Protein AF-A0A8A1LDM9-F1 (afdb_monomer)

Structure (mmCIF, N/CA/C/O backbone):
data_AF-A0A8A1LDM9-F1
#
_entry.id   AF-A0A8A1LDM9-F1
#
loop_
_atom_site.group_PDB
_atom_site.id
_atom_site.type_symbol
_atom_site.label_atom_id
_atom_site.label_alt_id
_atom_site.label_comp_id
_atom_site.label_asym_id
_atom_site.label_entity_id
_atom_site.label_seq_id
_atom_site.pdbx_PDB_ins_code
_atom_site.Cartn_x
_atom_site.Cartn_y
_atom_site.Cartn_z
_atom_site.occupancy
_atom_site.B_iso_or_equiv
_atom_site.auth_seq_id
_atom_site.auth_comp_id
_atom_site.auth_asym_id
_atom_site.auth_atom_id
_atom_site.pdbx_PDB_model_num
ATOM 1 N N . MET A 1 1 ? 40.360 -10.654 34.002 1.00 36.72 1 MET A N 1
ATOM 2 C CA . MET A 1 1 ? 39.278 -11.536 33.517 1.00 36.72 1 MET A CA 1
ATOM 3 C C . MET A 1 1 ? 38.223 -10.637 32.896 1.00 36.72 1 MET A C 1
ATOM 5 O O . MET A 1 1 ? 37.470 -10.015 33.628 1.00 36.72 1 MET A O 1
ATOM 9 N N . SER A 1 2 ? 38.264 -10.456 31.577 1.00 36.41 2 SER A N 1
ATOM 10 C CA . SER A 1 2 ? 37.347 -9.560 30.863 1.00 36.41 2 SER A CA 1
ATOM 11 C C . SER A 1 2 ? 36.190 -10.385 30.313 1.00 36.41 2 SER A C 1
ATOM 13 O O . SER A 1 2 ? 36.366 -11.147 29.365 1.00 36.41 2 SER A O 1
ATOM 15 N N . SER A 1 3 ? 35.024 -10.273 30.944 1.00 38.00 3 SER A N 1
ATOM 16 C CA . SER A 1 3 ? 33.798 -10.938 30.505 1.00 38.00 3 SER A CA 1
ATOM 17 C C . SER A 1 3 ? 33.264 -10.234 29.259 1.00 38.00 3 SER A C 1
ATOM 19 O O . SER A 1 3 ? 32.728 -9.133 29.346 1.00 38.00 3 SER A O 1
ATOM 21 N N . SER A 1 4 ? 33.434 -10.856 28.092 1.00 41.16 4 SER A N 1
ATOM 22 C CA . SER A 1 4 ? 32.762 -10.426 26.864 1.00 41.16 4 SER A CA 1
ATOM 23 C C . SER A 1 4 ? 31.320 -10.923 26.907 1.00 41.16 4 SER A C 1
ATOM 25 O O . SER A 1 4 ? 31.073 -12.126 26.842 1.00 41.16 4 SER A O 1
ATOM 27 N N . SER A 1 5 ? 30.367 -10.008 27.055 1.00 43.81 5 SER A N 1
ATOM 28 C CA . SER A 1 5 ? 28.946 -10.294 26.895 1.00 43.81 5 SER A CA 1
ATOM 29 C C . SER A 1 5 ? 28.653 -10.531 25.413 1.00 43.81 5 SER A C 1
ATOM 31 O O . SER A 1 5 ? 28.631 -9.608 24.602 1.00 43.81 5 SER A O 1
ATOM 33 N N . SER A 1 6 ? 28.440 -11.791 25.041 1.00 42.00 6 SER A N 1
ATOM 34 C CA . SER A 1 6 ? 27.909 -12.150 23.730 1.00 42.00 6 SER A CA 1
ATOM 35 C C . SER A 1 6 ? 26.447 -11.708 23.655 1.00 42.00 6 SER A C 1
ATOM 37 O O . SER A 1 6 ? 25.568 -12.357 24.225 1.00 42.00 6 SER A O 1
ATOM 39 N N . SER A 1 7 ? 26.169 -10.598 22.975 1.00 44.56 7 SER A N 1
ATOM 40 C CA . SER A 1 7 ? 24.809 -10.248 22.578 1.00 44.56 7 SER A CA 1
ATOM 41 C C . SER A 1 7 ? 24.374 -11.198 21.465 1.00 44.56 7 SER A C 1
ATOM 43 O O . SER A 1 7 ? 24.714 -11.034 20.296 1.00 44.56 7 SER A O 1
ATOM 45 N N . THR A 1 8 ? 23.639 -12.242 21.834 1.00 43.16 8 THR A N 1
ATOM 46 C CA . THR A 1 8 ? 22.968 -13.118 20.874 1.00 43.16 8 THR A CA 1
ATOM 47 C C . THR A 1 8 ? 22.019 -12.257 20.030 1.00 43.16 8 THR A C 1
ATOM 49 O O . THR A 1 8 ? 21.138 -11.610 20.607 1.00 43.16 8 THR A O 1
ATOM 52 N N . PRO A 1 9 ? 22.160 -12.201 18.691 1.00 45.91 9 PRO A N 1
ATOM 53 C CA . PRO A 1 9 ? 21.225 -11.467 17.852 1.00 45.91 9 PRO A CA 1
ATOM 54 C C . PRO A 1 9 ? 19.887 -12.205 17.893 1.00 45.91 9 PRO A C 1
ATOM 56 O O . PRO A 1 9 ? 19.680 -13.215 17.224 1.00 45.91 9 PRO A O 1
ATOM 59 N N . THR A 1 10 ? 18.985 -11.728 18.747 1.00 44.09 10 THR A N 1
ATOM 60 C CA . THR A 1 10 ? 17.617 -12.236 18.815 1.00 44.09 10 THR A CA 1
ATOM 61 C C . THR A 1 10 ? 16.921 -11.739 17.561 1.00 44.09 10 THR A C 1
ATOM 63 O O . THR A 1 10 ? 16.619 -10.553 17.443 1.00 44.09 10 THR A O 1
ATOM 66 N N . ASN A 1 11 ? 16.741 -12.628 16.585 1.00 52.44 11 ASN A N 1
ATOM 67 C CA . ASN A 1 11 ? 15.980 -12.314 15.385 1.00 52.44 11 ASN A CA 1
ATOM 68 C C . ASN A 1 11 ? 14.574 -11.881 15.844 1.00 52.44 11 ASN A C 1
ATOM 70 O O . ASN A 1 11 ? 13.926 -12.654 16.558 1.00 52.44 11 ASN A O 1
ATOM 74 N N . PRO A 1 12 ? 14.115 -10.654 15.537 1.00 58.09 12 PRO A N 1
ATOM 75 C CA . PRO A 1 12 ? 12.810 -10.204 15.990 1.00 58.09 12 PRO A CA 1
ATOM 76 C C . PRO A 1 12 ? 11.726 -11.140 15.437 1.00 58.09 12 PRO A C 1
ATOM 78 O O . PRO A 1 12 ? 11.870 -11.651 14.320 1.00 58.09 12 PRO A O 1
ATOM 81 N N . PRO A 1 13 ? 10.644 -11.388 16.196 1.00 64.88 13 PRO A N 1
ATOM 82 C CA . PRO A 1 13 ? 9.555 -12.233 15.731 1.00 64.88 13 PRO A CA 1
ATOM 83 C C . PRO A 1 13 ? 9.001 -11.700 14.407 1.00 64.88 13 PRO A C 1
ATOM 85 O O . PRO A 1 13 ? 8.914 -10.487 14.196 1.00 64.88 13 PRO A O 1
ATOM 88 N N . ALA A 1 14 ? 8.630 -12.618 13.511 1.00 75.25 14 ALA A N 1
ATOM 89 C CA . ALA A 1 14 ? 8.017 -12.266 12.238 1.00 75.25 14 ALA A CA 1
ATOM 90 C C . ALA A 1 14 ? 6.788 -11.374 12.477 1.00 75.25 14 ALA A C 1
ATOM 92 O O . ALA A 1 14 ? 5.954 -11.658 13.340 1.00 75.25 14 ALA A O 1
ATOM 93 N N . TYR A 1 15 ? 6.689 -10.274 11.731 1.00 86.31 15 TYR A N 1
ATOM 94 C CA . TYR A 1 15 ? 5.591 -9.327 11.880 1.00 86.31 15 TYR A CA 1
ATOM 95 C C . TYR A 1 15 ? 4.265 -9.978 11.471 1.00 86.31 15 TYR A C 1
ATOM 97 O O . TYR A 1 15 ? 4.093 -10.404 10.328 1.00 86.31 15 TYR A O 1
ATOM 105 N N . ALA A 1 16 ? 3.314 -10.028 12.403 1.00 89.56 16 ALA A N 1
ATOM 106 C CA . ALA A 1 16 ? 1.963 -10.493 12.133 1.00 89.56 16 ALA A CA 1
ATOM 107 C C . ALA A 1 16 ? 1.102 -9.333 11.613 1.00 89.56 16 ALA A C 1
ATOM 109 O O . ALA A 1 16 ? 0.878 -8.342 12.313 1.00 89.56 16 ALA A O 1
ATOM 110 N N . VAL A 1 17 ? 0.597 -9.465 10.386 1.00 91.06 17 VAL A N 1
ATOM 111 C CA . VAL A 1 17 ? -0.332 -8.489 9.803 1.00 91.06 17 VAL A CA 1
ATOM 112 C C . VAL A 1 17 ? -1.662 -8.537 10.566 1.00 91.06 17 VAL A C 1
ATOM 114 O O . VAL A 1 17 ? -2.214 -9.626 10.735 1.00 91.06 17 VAL A O 1
ATOM 117 N N . PRO A 1 18 ? -2.229 -7.392 10.995 1.00 92.44 18 PRO A N 1
ATOM 118 C CA . PRO A 1 18 ? -3.553 -7.370 11.607 1.00 92.44 18 PRO A CA 1
ATOM 119 C C . PRO A 1 18 ? -4.609 -7.997 10.688 1.00 92.44 18 PRO A C 1
ATOM 121 O O . PRO A 1 18 ? -4.695 -7.648 9.510 1.00 92.44 18 PRO A O 1
ATOM 124 N N . ALA A 1 19 ? -5.454 -8.881 11.226 1.00 93.25 19 ALA A N 1
ATOM 125 C CA . ALA A 1 19 ? -6.418 -9.650 10.430 1.00 93.25 19 ALA A CA 1
ATOM 126 C C . ALA A 1 19 ? -7.367 -8.768 9.596 1.00 93.25 19 ALA A C 1
ATOM 128 O O . ALA A 1 19 ? -7.689 -9.106 8.460 1.00 93.25 19 ALA A O 1
ATOM 129 N N . GLN A 1 20 ? -7.776 -7.612 10.131 1.00 93.19 20 GLN A N 1
ATOM 130 C CA . GLN A 1 20 ? -8.630 -6.656 9.415 1.00 93.19 20 GLN A CA 1
ATOM 131 C C . GLN A 1 20 ? -7.905 -6.016 8.223 1.00 93.19 20 GLN A C 1
ATOM 133 O O . GLN A 1 20 ? -8.478 -5.922 7.141 1.00 93.19 20 GLN A O 1
ATOM 138 N N . THR A 1 21 ? -6.633 -5.644 8.395 1.00 92.50 21 THR A N 1
ATOM 139 C CA . THR A 1 21 ? -5.778 -5.126 7.315 1.00 92.50 21 THR A CA 1
ATOM 140 C C . THR A 1 21 ? -5.590 -6.168 6.222 1.00 92.50 21 THR A C 1
ATOM 142 O O . THR A 1 21 ? -5.722 -5.853 5.041 1.00 92.50 21 THR A O 1
ATOM 145 N N . LEU A 1 22 ? -5.318 -7.417 6.612 1.00 93.81 22 LEU A N 1
ATOM 146 C CA . LEU A 1 22 ? -5.154 -8.511 5.663 1.00 93.81 22 LEU A CA 1
ATOM 147 C C . LEU A 1 22 ? -6.447 -8.748 4.874 1.00 93.81 22 LEU A C 1
ATOM 149 O O . LEU A 1 22 ? -6.418 -8.744 3.649 1.00 93.81 22 LEU A O 1
ATOM 153 N N . LYS A 1 23 ? -7.589 -8.863 5.562 1.00 95.38 23 LYS A N 1
ATOM 154 C CA . LYS A 1 23 ? -8.904 -9.042 4.932 1.00 95.38 23 LYS A CA 1
ATOM 155 C C . LYS A 1 23 ? -9.233 -7.911 3.953 1.00 95.38 23 LYS A C 1
ATOM 157 O O . LYS A 1 23 ? -9.759 -8.178 2.877 1.00 95.38 23 LYS A O 1
ATOM 162 N N . HIS A 1 24 ? -8.915 -6.666 4.310 1.00 94.44 24 HIS A N 1
ATOM 163 C CA . HIS A 1 24 ? -9.149 -5.508 3.452 1.00 94.44 24 HIS A CA 1
ATOM 164 C C . HIS A 1 24 ? -8.369 -5.618 2.135 1.00 94.44 24 HIS A C 1
ATOM 166 O O . HIS A 1 24 ? -8.980 -5.636 1.070 1.00 94.44 24 HIS A O 1
ATOM 172 N N . PHE A 1 25 ? -7.046 -5.796 2.193 1.00 94.81 25 PHE A N 1
ATOM 173 C CA . PHE A 1 25 ? -6.209 -5.920 0.991 1.00 94.81 25 PHE A CA 1
ATOM 174 C C . PHE A 1 25 ? -6.364 -7.264 0.256 1.00 94.81 25 PHE A C 1
ATOM 176 O O . PHE A 1 25 ? -5.906 -7.413 -0.868 1.00 94.81 25 PHE A O 1
ATOM 183 N N . GLN A 1 26 ? -7.010 -8.265 0.852 1.00 95.44 26 GLN A N 1
ATOM 184 C CA . GLN A 1 26 ? -7.393 -9.486 0.134 1.00 95.44 26 GLN A CA 1
ATOM 185 C C . GLN A 1 26 ? -8.678 -9.318 -0.679 1.00 95.44 26 GLN A C 1
ATOM 187 O O . GLN A 1 26 ? -8.867 -10.039 -1.657 1.00 95.44 26 GLN A O 1
ATOM 192 N N . SER A 1 27 ? -9.565 -8.402 -0.277 1.00 95.25 27 SER A N 1
ATOM 193 C CA . SER A 1 27 ? -10.858 -8.195 -0.941 1.00 95.25 27 SER A CA 1
ATOM 194 C C . SER A 1 27 ? -10.758 -7.519 -2.310 1.00 95.25 27 SER A C 1
ATOM 196 O O . SER A 1 27 ? -11.676 -7.651 -3.116 1.00 95.25 27 SER A O 1
ATOM 198 N N . ASP A 1 28 ? -9.647 -6.837 -2.588 1.00 92.56 28 ASP A N 1
ATOM 199 C CA . ASP A 1 28 ? -9.380 -6.201 -3.872 1.00 92.56 28 ASP A CA 1
ATOM 200 C C . ASP A 1 28 ? -8.379 -7.052 -4.689 1.00 92.56 28 ASP A C 1
ATOM 202 O O . ASP A 1 28 ? -7.277 -7.335 -4.209 1.00 92.56 28 ASP A O 1
ATOM 206 N N . PRO A 1 29 ? -8.721 -7.485 -5.920 1.00 92.31 29 PRO A N 1
ATOM 207 C CA . PRO A 1 29 ? -7.866 -8.379 -6.707 1.00 92.31 29 PRO A CA 1
ATOM 208 C C . PRO A 1 29 ? -6.471 -7.819 -7.007 1.00 92.31 29 PRO A C 1
ATOM 210 O O . PRO A 1 29 ? -5.504 -8.580 -7.086 1.00 92.31 29 PRO A O 1
ATOM 213 N N . TRP A 1 30 ? -6.351 -6.498 -7.171 1.00 90.94 30 TRP A N 1
ATOM 214 C CA . TRP A 1 30 ? -5.076 -5.856 -7.472 1.00 90.94 30 TRP A CA 1
ATOM 215 C C . TRP A 1 30 ? -4.141 -5.913 -6.261 1.00 90.94 30 TRP A C 1
ATOM 217 O O . TRP A 1 30 ? -3.015 -6.396 -6.380 1.00 90.94 30 TRP A O 1
ATOM 227 N N . THR A 1 31 ? -4.618 -5.523 -5.079 1.00 92.25 31 THR A N 1
ATOM 228 C CA . THR A 1 31 ? -3.835 -5.601 -3.836 1.00 92.25 31 THR A CA 1
ATOM 229 C C . THR A 1 31 ? -3.549 -7.041 -3.408 1.00 92.25 31 THR A C 1
ATOM 231 O O . THR A 1 31 ? -2.424 -7.351 -3.004 1.00 92.25 31 THR A O 1
ATOM 234 N N . SER A 1 32 ? -4.512 -7.946 -3.598 1.00 92.69 32 SER A N 1
ATOM 235 C CA . SER A 1 32 ? -4.374 -9.377 -3.309 1.00 92.69 32 SER A CA 1
ATOM 236 C C . SER A 1 32 ? -3.246 -10.032 -4.114 1.00 92.69 32 SER A C 1
ATOM 238 O O . SER A 1 32 ? -2.512 -10.879 -3.594 1.00 92.69 32 SER A O 1
ATOM 240 N N . SER A 1 33 ? -3.012 -9.572 -5.350 1.00 92.06 33 SER A N 1
ATOM 241 C CA . SER A 1 33 ? -1.905 -10.065 -6.177 1.00 92.06 33 SER A CA 1
ATOM 242 C C . SER A 1 33 ? -0.537 -9.882 -5.503 1.00 92.06 33 SER A C 1
ATOM 244 O O . SER A 1 33 ? 0.299 -10.784 -5.565 1.00 92.06 33 SER A O 1
ATOM 246 N N . PHE A 1 34 ? -0.323 -8.783 -4.769 1.00 91.25 34 PHE A N 1
ATOM 247 C CA . PHE A 1 34 ? 0.930 -8.549 -4.044 1.00 91.25 34 PHE A CA 1
ATOM 248 C C . PHE A 1 34 ? 1.048 -9.412 -2.788 1.00 91.25 34 PHE A C 1
ATOM 250 O O . PHE A 1 34 ?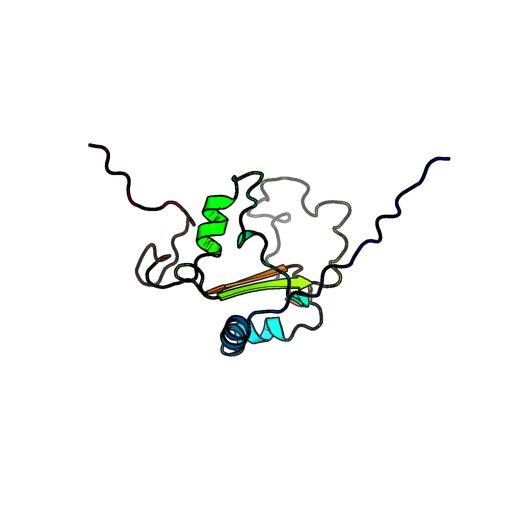 2.143 -9.861 -2.458 1.00 91.25 34 PHE A O 1
ATOM 257 N N . LEU A 1 35 ? -0.069 -9.685 -2.107 1.00 91.06 35 LEU A N 1
ATOM 258 C CA . LEU A 1 35 ? -0.098 -10.555 -0.924 1.00 91.06 35 LEU A CA 1
ATOM 259 C C . LEU A 1 35 ? 0.278 -12.004 -1.252 1.00 91.06 35 LEU A C 1
ATOM 261 O O . LEU A 1 35 ? 0.767 -12.723 -0.386 1.00 91.06 35 LEU A O 1
ATOM 265 N N . SER A 1 36 ? 0.056 -12.424 -2.499 1.00 90.69 36 SER A N 1
ATOM 266 C CA . SER A 1 36 ? 0.390 -13.766 -2.986 1.00 90.69 36 SER A CA 1
ATOM 267 C C . SER A 1 36 ? 1.865 -13.946 -3.385 1.00 90.69 36 SER A C 1
ATOM 269 O O . SER A 1 36 ? 2.284 -15.053 -3.728 1.00 90.69 36 SER A O 1
ATOM 271 N N . LEU A 1 37 ? 2.678 -12.882 -3.340 1.00 90.38 37 LEU A N 1
ATOM 272 C CA . LEU A 1 37 ? 4.090 -12.938 -3.720 1.00 90.38 37 LEU A CA 1
ATOM 273 C C . LEU A 1 37 ? 4.926 -13.660 -2.656 1.00 90.38 37 LEU A C 1
ATOM 275 O O . LEU A 1 37 ? 5.324 -13.073 -1.655 1.00 90.38 37 LEU A O 1
ATOM 279 N N . ALA A 1 38 ? 5.308 -14.908 -2.933 1.00 90.62 38 ALA A N 1
ATO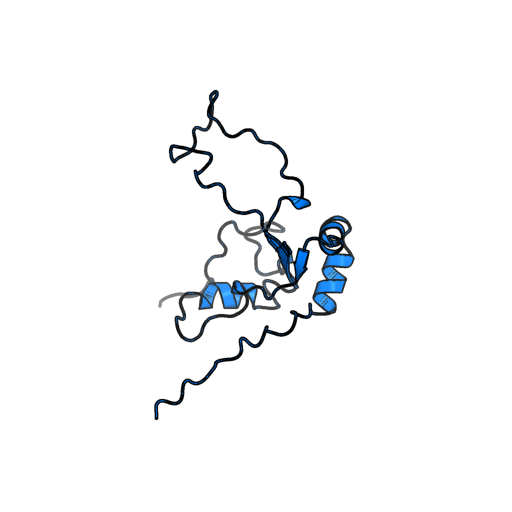M 280 C CA . ALA A 1 38 ? 6.211 -15.685 -2.073 1.00 90.62 38 ALA A CA 1
ATOM 281 C C . ALA A 1 38 ? 7.613 -15.054 -1.902 1.00 90.62 38 ALA A C 1
ATOM 283 O O . ALA A 1 38 ? 8.359 -15.403 -0.988 1.00 90.62 38 ALA A O 1
ATOM 284 N N . THR A 1 39 ? 7.990 -14.122 -2.783 1.00 91.75 39 THR A N 1
ATOM 285 C CA . THR A 1 39 ? 9.268 -13.393 -2.734 1.00 91.75 39 THR A CA 1
ATOM 286 C C . THR A 1 39 ? 9.298 -12.287 -1.684 1.00 91.75 39 THR A C 1
ATOM 288 O O . THR A 1 39 ? 10.373 -11.737 -1.429 1.00 91.75 39 THR A O 1
ATOM 291 N N . HIS A 1 40 ? 8.151 -11.948 -1.091 1.00 93.25 40 HIS A N 1
ATOM 292 C CA . HIS A 1 40 ? 8.003 -10.833 -0.166 1.00 93.25 40 HIS A CA 1
ATOM 293 C C . HIS A 1 40 ? 7.441 -11.297 1.172 1.00 93.25 40 HIS A C 1
ATOM 295 O O . HIS A 1 40 ? 6.663 -12.241 1.258 1.00 93.25 40 HIS A O 1
ATOM 301 N N . THR A 1 41 ? 7.830 -10.601 2.231 1.00 93.81 41 THR A N 1
ATOM 302 C CA . THR A 1 41 ? 7.317 -10.800 3.585 1.00 93.81 41 THR A CA 1
ATOM 303 C C . THR A 1 41 ? 6.775 -9.494 4.131 1.00 93.81 41 THR A C 1
ATOM 305 O O . THR A 1 41 ? 7.276 -8.408 3.828 1.00 93.81 41 THR A O 1
ATOM 308 N N . ALA A 1 42 ? 5.728 -9.597 4.944 1.00 93.38 42 ALA A N 1
ATOM 309 C CA . ALA A 1 42 ? 5.189 -8.443 5.636 1.00 93.38 42 ALA A CA 1
ATOM 310 C C . ALA A 1 42 ? 6.156 -7.978 6.729 1.00 93.38 42 ALA A C 1
ATOM 312 O O . ALA A 1 42 ? 6.681 -8.782 7.501 1.00 93.38 42 ALA A O 1
ATOM 313 N N . ILE A 1 43 ? 6.358 -6.667 6.810 1.00 92.06 43 ILE A N 1
ATOM 314 C CA . ILE A 1 43 ? 7.137 -6.022 7.865 1.00 92.06 43 ILE A CA 1
ATOM 315 C C . ILE A 1 43 ? 6.327 -4.893 8.496 1.00 92.06 43 ILE A C 1
ATOM 317 O O . ILE A 1 43 ? 5.379 -4.374 7.902 1.00 92.06 43 ILE A O 1
ATOM 321 N N . LYS A 1 44 ? 6.727 -4.481 9.701 1.00 89.38 44 LYS A N 1
ATOM 322 C CA . LYS A 1 44 ? 6.156 -3.296 10.335 1.00 89.38 44 LYS A CA 1
ATOM 323 C C . LYS A 1 44 ? 6.449 -2.068 9.468 1.00 89.38 44 LYS A C 1
ATOM 325 O O . LYS A 1 44 ? 7.593 -1.832 9.086 1.00 89.38 44 LYS A O 1
ATOM 330 N N . THR A 1 45 ? 5.428 -1.261 9.206 1.00 87.62 45 THR A N 1
ATOM 331 C CA . THR A 1 45 ? 5.601 0.061 8.599 1.00 87.62 45 THR A CA 1
ATOM 332 C C . THR A 1 45 ? 6.207 1.003 9.640 1.00 87.62 45 THR A C 1
ATOM 334 O O . THR A 1 45 ? 5.496 1.468 10.530 1.00 87.62 45 THR A O 1
ATOM 337 N N . SER A 1 46 ? 7.515 1.264 9.564 1.00 81.50 46 SER A N 1
ATOM 338 C CA . SER A 1 46 ? 8.232 2.076 10.563 1.00 81.50 46 SER A CA 1
ATOM 339 C C . SER A 1 46 ? 7.621 3.465 10.732 1.00 81.50 46 SER A C 1
ATOM 341 O O . SER A 1 46 ? 7.362 3.874 11.856 1.00 81.50 46 SER A O 1
ATOM 343 N N . SER A 1 47 ? 7.241 4.114 9.627 1.00 80.56 47 SER A N 1
ATOM 344 C CA . SER A 1 47 ? 6.597 5.435 9.616 1.00 80.56 47 SER A CA 1
ATOM 345 C C . SER A 1 47 ? 5.212 5.472 10.266 1.00 80.56 47 SER A C 1
ATOM 347 O O . SER A 1 47 ? 4.583 6.517 10.261 1.00 80.56 47 SER A O 1
ATOM 349 N N . ARG A 1 48 ? 4.689 4.350 10.778 1.00 81.88 48 ARG A N 1
ATOM 350 C CA . ARG A 1 48 ? 3.426 4.302 11.529 1.00 81.88 48 ARG A CA 1
ATOM 351 C C . ARG A 1 48 ? 3.625 4.543 13.028 1.00 81.88 48 ARG A C 1
ATOM 353 O O . ARG A 1 48 ? 2.653 4.738 13.750 1.00 81.88 48 ARG A O 1
ATOM 360 N N . THR A 1 49 ? 4.861 4.487 13.516 1.00 81.31 49 THR A N 1
ATOM 361 C CA . THR A 1 49 ? 5.185 4.700 14.929 1.00 81.31 49 THR A CA 1
ATOM 362 C C . THR A 1 49 ? 6.295 5.717 15.041 1.00 81.31 49 THR A C 1
ATOM 364 O O . THR A 1 49 ? 7.350 5.488 14.465 1.00 81.31 49 THR A O 1
ATOM 367 N N . SER A 1 50 ? 6.052 6.787 15.794 1.00 79.19 50 SER A N 1
ATOM 368 C CA . SER A 1 50 ? 7.069 7.804 16.032 1.00 79.19 50 SER A CA 1
ATOM 369 C C . SER A 1 50 ? 8.180 7.235 16.897 1.00 79.19 50 SER A C 1
ATOM 371 O O . SER A 1 50 ? 7.899 6.438 17.800 1.00 79.19 50 SER A O 1
ATOM 373 N N . ASP A 1 51 ? 9.409 7.662 16.640 1.00 78.25 51 ASP A N 1
ATOM 374 C CA . ASP A 1 51 ? 10.515 7.493 17.569 1.00 78.25 51 ASP A CA 1
ATOM 375 C C . ASP A 1 51 ? 10.465 8.596 18.647 1.00 78.25 51 ASP A C 1
ATOM 377 O O . ASP A 1 51 ? 10.775 9.759 18.363 1.00 78.25 51 ASP A O 1
ATOM 381 N N . PRO A 1 52 ? 10.127 8.262 19.910 1.00 74.69 52 PRO A N 1
ATOM 382 C CA . PRO A 1 52 ? 10.024 9.254 20.978 1.00 74.69 52 PRO A CA 1
ATOM 383 C C . PRO A 1 52 ? 11.358 9.932 21.315 1.00 74.69 52 PRO A C 1
ATOM 385 O O . PRO A 1 52 ? 11.356 10.962 21.983 1.00 74.69 52 PRO A O 1
ATOM 388 N N . SER A 1 53 ? 12.491 9.349 20.905 1.00 75.06 53 SER A N 1
ATOM 389 C CA . SER A 1 53 ? 13.823 9.880 21.204 1.00 75.06 53 SER A CA 1
ATOM 390 C C . SER A 1 53 ? 14.245 11.025 20.282 1.00 75.06 53 SER A C 1
ATOM 392 O O . SER A 1 53 ? 15.047 11.864 20.689 1.00 75.06 53 SER A O 1
ATOM 394 N N . THR A 1 54 ? 13.696 11.086 19.065 1.00 76.00 54 THR A N 1
ATOM 395 C CA . THR A 1 54 ? 14.028 12.118 18.070 1.00 76.00 54 THR A CA 1
ATOM 396 C C . THR A 1 54 ? 12.870 13.079 17.827 1.00 76.00 54 THR A C 1
ATOM 398 O O . THR A 1 54 ? 13.108 14.263 17.599 1.00 76.00 54 THR A O 1
ATOM 401 N N . GLY A 1 55 ? 11.621 12.599 17.882 1.00 69.75 55 GLY A N 1
ATOM 402 C CA . GLY A 1 55 ? 10.405 13.399 17.704 1.00 69.75 55 GLY A CA 1
ATOM 403 C C . GLY A 1 55 ? 10.216 14.021 16.312 1.00 69.75 55 GLY A C 1
ATOM 404 O O . GLY A 1 55 ? 9.176 14.629 16.063 1.00 69.75 55 GLY A O 1
ATOM 405 N N . GLU A 1 56 ? 11.184 13.871 15.405 1.00 74.56 56 GLU A N 1
ATOM 406 C CA . GLU A 1 56 ? 11.172 14.436 14.049 1.00 74.56 56 GLU A CA 1
ATOM 407 C C . GLU A 1 56 ? 10.036 13.848 13.209 1.00 74.56 56 GLU A C 1
ATOM 409 O O . GLU A 1 56 ? 9.308 14.572 12.528 1.00 74.56 56 GLU A O 1
ATOM 414 N N . ASP A 1 57 ? 9.811 12.545 13.344 1.00 77.06 57 ASP A N 1
ATOM 415 C CA . ASP A 1 57 ? 8.827 11.804 12.565 1.00 77.06 57 ASP A CA 1
ATOM 416 C C . ASP A 1 57 ? 7.410 11.851 13.158 1.00 77.06 5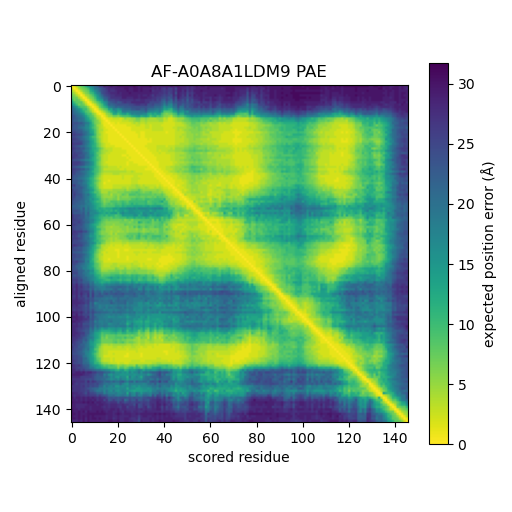7 ASP A C 1
ATOM 418 O O . ASP A 1 57 ? 6.469 11.325 12.554 1.00 77.06 57 ASP A O 1
ATOM 422 N N . ALA A 1 58 ? 7.227 12.496 14.317 1.00 75.50 58 ALA A N 1
ATOM 423 C CA . ALA A 1 58 ? 6.006 12.412 15.114 1.00 75.50 58 ALA A CA 1
ATOM 424 C C . ALA A 1 58 ? 4.754 12.831 14.340 1.00 75.50 58 ALA A C 1
ATOM 426 O O . ALA A 1 58 ? 3.713 12.185 14.450 1.00 75.50 58 ALA A O 1
ATOM 427 N N . PHE A 1 59 ? 4.852 13.869 13.507 1.00 76.25 59 PHE A N 1
ATOM 428 C CA . PHE A 1 59 ? 3.725 14.353 12.711 1.00 76.25 59 PHE A CA 1
ATOM 429 C C . PHE A 1 59 ? 3.269 13.329 11.656 1.00 76.25 59 PHE A C 1
ATOM 431 O O . PHE A 1 59 ? 2.079 13.007 11.551 1.00 76.25 59 PHE A O 1
ATOM 438 N N . ILE A 1 60 ? 4.213 12.780 10.888 1.00 77.19 60 ILE A N 1
ATOM 439 C CA . ILE A 1 60 ? 3.918 11.789 9.844 1.00 77.19 60 ILE A CA 1
ATOM 440 C C . ILE A 1 60 ? 3.484 10.470 10.480 1.00 77.19 60 ILE A C 1
ATOM 442 O O . ILE A 1 60 ? 2.501 9.872 10.040 1.00 77.19 60 ILE A O 1
ATOM 446 N N . ALA A 1 61 ? 4.133 10.066 11.569 1.00 80.25 61 ALA A N 1
ATOM 447 C CA . ALA A 1 61 ? 3.760 8.884 12.322 1.00 80.25 61 ALA A CA 1
ATOM 448 C C . ALA A 1 61 ? 2.369 8.981 12.936 1.00 80.25 61 ALA A C 1
ATOM 450 O O . ALA A 1 61 ? 1.630 8.001 12.911 1.00 80.25 61 ALA A O 1
ATOM 451 N N . HIS A 1 62 ? 1.966 10.151 13.426 1.00 79.56 62 HIS A N 1
ATOM 452 C CA . HIS A 1 62 ? 0.607 10.355 13.914 1.00 79.56 62 HIS A CA 1
ATOM 453 C C . HIS A 1 62 ? -0.415 10.257 12.776 1.00 79.56 62 HIS A C 1
ATOM 455 O O . HIS A 1 62 ? -1.463 9.629 12.919 1.00 79.56 62 HIS A O 1
ATOM 461 N N . THR A 1 63 ? -0.075 10.810 11.612 1.00 79.00 63 THR A N 1
ATOM 462 C CA . THR A 1 63 ? -0.940 10.801 10.428 1.00 79.00 63 THR A CA 1
ATOM 463 C C . THR A 1 63 ? -1.133 9.385 9.876 1.00 79.00 63 THR A C 1
ATOM 465 O O . THR A 1 63 ? -2.262 8.960 9.651 1.00 79.00 63 THR A O 1
ATOM 468 N N . ILE A 1 64 ? -0.052 8.617 9.711 1.00 79.25 64 ILE A N 1
ATOM 469 C CA . ILE A 1 64 ? -0.100 7.224 9.231 1.00 79.25 64 ILE A CA 1
ATOM 470 C C . ILE A 1 64 ? -0.606 6.270 10.327 1.00 79.25 64 ILE A C 1
ATOM 472 O O . ILE A 1 64 ? -1.248 5.255 10.053 1.00 79.25 64 ILE A O 1
ATOM 476 N N . GLY A 1 65 ? -0.310 6.580 11.588 1.00 78.81 65 GLY A N 1
ATOM 477 C CA . GLY A 1 65 ? -0.746 5.839 12.768 1.00 78.81 65 GLY A CA 1
ATOM 478 C C . GLY A 1 65 ? -2.245 5.930 13.014 1.00 78.81 65 GLY A C 1
ATOM 479 O O . GLY A 1 65 ? -2.835 4.957 13.487 1.00 78.81 65 GLY A O 1
ATOM 480 N N . SER A 1 66 ? -2.859 7.057 12.652 1.00 80.19 66 SER A N 1
ATOM 481 C CA . SER A 1 66 ? -4.262 7.330 12.932 1.00 80.19 66 SER A CA 1
ATOM 482 C C . SER A 1 66 ? -5.207 6.379 12.181 1.00 80.19 66 SER A C 1
ATOM 484 O O . SER A 1 66 ? -5.175 6.327 10.946 1.00 80.19 66 SER A O 1
ATOM 486 N N . PRO A 1 67 ? -6.118 5.679 12.887 1.00 79.75 67 PRO A N 1
ATOM 487 C CA . PRO A 1 67 ? -7.119 4.822 12.256 1.00 79.75 67 PRO A CA 1
ATOM 488 C C . PRO A 1 67 ? -8.165 5.612 11.456 1.00 79.75 67 PRO A C 1
ATOM 490 O O . PRO A 1 67 ? -8.855 5.022 10.630 1.00 79.75 67 PRO A O 1
ATOM 493 N N . THR A 1 68 ? -8.290 6.925 11.675 1.00 79.94 68 THR A N 1
ATOM 494 C CA . THR A 1 68 ? -9.206 7.785 10.908 1.00 79.94 68 THR A CA 1
ATOM 495 C C . THR A 1 68 ? -8.580 8.300 9.617 1.00 79.94 68 THR A C 1
ATOM 497 O O . THR A 1 68 ? -9.301 8.576 8.663 1.00 79.94 68 THR A O 1
ATOM 500 N N . THR A 1 69 ? -7.250 8.396 9.565 1.00 80.88 69 THR A N 1
ATOM 501 C CA . THR A 1 69 ? -6.519 8.985 8.438 1.00 80.88 69 THR A CA 1
ATOM 502 C C . THR A 1 69 ? -5.947 7.913 7.514 1.00 80.88 69 THR A C 1
ATOM 504 O O . THR A 1 69 ? -6.112 8.005 6.301 1.00 80.88 69 THR A O 1
ATOM 507 N N . ILE A 1 70 ? -5.332 6.865 8.071 1.00 86.44 70 ILE A N 1
ATOM 508 C CA . ILE A 1 70 ? -4.875 5.675 7.340 1.00 86.44 70 ILE A CA 1
ATOM 509 C C . ILE A 1 70 ? -5.347 4.419 8.098 1.00 86.44 70 ILE A C 1
ATOM 511 O O . ILE A 1 70 ? -4.596 3.825 8.884 1.00 86.44 70 ILE A O 1
ATOM 515 N N . PRO A 1 71 ? -6.608 3.986 7.898 1.00 88.25 71 PRO A N 1
ATOM 516 C CA . PRO A 1 71 ? -7.175 2.830 8.596 1.00 88.25 71 PRO A CA 1
ATOM 517 C C . PRO A 1 71 ? -6.367 1.546 8.376 1.00 88.25 71 PRO A C 1
ATOM 519 O O . PRO A 1 71 ? -6.031 0.845 9.334 1.00 88.25 71 PRO A O 1
ATOM 522 N N . TYR A 1 72 ? -5.980 1.266 7.129 1.00 90.69 72 TYR A N 1
ATOM 523 C CA . TYR A 1 72 ? -5.241 0.060 6.759 1.00 90.69 72 TYR A CA 1
ATOM 524 C C . TYR A 1 72 ? -3.902 0.428 6.126 1.00 90.69 72 TYR A C 1
ATOM 526 O O . TYR A 1 72 ? -3.829 1.252 5.218 1.00 90.69 72 TYR A O 1
ATOM 534 N N . CYS A 1 73 ? -2.836 -0.195 6.625 1.00 91.31 73 CYS A N 1
ATOM 535 C CA . CYS A 1 73 ? -1.477 -0.007 6.134 1.00 91.31 73 CYS A CA 1
ATOM 536 C C . CYS A 1 73 ? -0.741 -1.338 6.178 1.00 91.31 73 CYS A C 1
ATOM 538 O O . CYS A 1 73 ? -0.790 -2.030 7.199 1.00 91.31 73 CYS A O 1
ATOM 540 N N . LEU A 1 74 ? -0.045 -1.670 5.096 1.00 92.75 74 LEU A N 1
ATOM 541 C CA . LEU A 1 74 ? 0.770 -2.869 4.990 1.00 92.75 74 LEU A CA 1
ATOM 542 C C . LEU A 1 74 ? 2.042 -2.572 4.201 1.00 92.75 74 LEU A C 1
ATOM 544 O O . LEU A 1 74 ? 1.981 -2.003 3.115 1.00 92.75 74 LEU A O 1
ATOM 548 N N . THR A 1 75 ? 3.183 -3.014 4.722 1.00 94.06 75 THR A N 1
ATOM 549 C CA . THR A 1 75 ? 4.460 -2.965 4.010 1.00 94.06 75 THR A CA 1
ATOM 550 C C . THR A 1 75 ? 4.933 -4.381 3.708 1.00 94.06 75 THR A C 1
ATOM 552 O O . THR A 1 75 ? 5.034 -5.211 4.612 1.00 94.06 75 THR A O 1
ATOM 555 N N . LEU A 1 76 ? 5.235 -4.651 2.439 1.00 92.62 76 LEU A N 1
ATOM 556 C CA . LEU A 1 76 ? 5.804 -5.908 1.960 1.00 92.62 76 LEU A CA 1
ATOM 557 C C . LEU A 1 76 ? 7.230 -5.651 1.483 1.00 92.62 76 LEU A C 1
ATOM 559 O O . LEU A 1 76 ? 7.450 -4.817 0.606 1.00 92.62 76 LEU A O 1
ATOM 563 N N . ARG A 1 77 ? 8.196 -6.380 2.035 1.00 93.31 77 ARG A N 1
ATOM 564 C CA . ARG A 1 77 ? 9.614 -6.280 1.676 1.00 93.31 77 ARG A CA 1
ATOM 565 C C . ARG A 1 77 ? 10.065 -7.560 0.994 1.00 93.31 77 ARG A C 1
ATOM 567 O O . ARG A 1 77 ? 9.749 -8.649 1.462 1.00 93.31 77 ARG A O 1
ATOM 574 N N . LYS A 1 78 ? 10.847 -7.438 -0.074 1.00 93.62 78 LYS A N 1
ATOM 575 C CA . LYS A 1 78 ? 11.489 -8.578 -0.729 1.00 93.62 78 LYS A CA 1
ATOM 576 C C . LYS A 1 78 ? 12.431 -9.284 0.251 1.00 93.62 78 LYS A C 1
ATOM 578 O O . LYS A 1 78 ? 13.204 -8.640 0.958 1.00 93.62 78 LYS A O 1
ATOM 583 N N . ASN A 1 79 ? 12.364 -10.611 0.294 1.00 89.75 79 ASN A N 1
ATOM 584 C CA . ASN A 1 79 ? 13.133 -11.426 1.244 1.00 89.75 79 ASN A CA 1
ATOM 585 C C . ASN A 1 79 ? 14.639 -11.339 0.980 1.00 89.75 79 ASN A C 1
ATOM 587 O O . ASN A 1 79 ? 15.440 -11.281 1.910 1.00 89.75 79 ASN A O 1
ATOM 591 N N . HIS A 1 80 ? 15.000 -11.284 -0.300 1.00 89.69 80 HIS A N 1
ATOM 592 C CA . HIS A 1 80 ? 16.372 -11.191 -0.778 1.00 89.69 80 HIS A CA 1
ATOM 593 C C . HIS A 1 80 ? 16.447 -10.052 -1.805 1.00 89.69 80 HIS A C 1
ATOM 595 O O . HIS A 1 80 ? 16.199 -10.296 -2.989 1.00 89.69 80 HIS A O 1
ATOM 601 N N . PRO A 1 81 ? 16.668 -8.797 -1.367 1.00 84.88 81 PRO A N 1
ATOM 602 C CA . PRO A 1 81 ? 16.835 -7.677 -2.286 1.00 84.88 81 PRO A CA 1
ATOM 603 C C . PRO A 1 81 ? 18.071 -7.894 -3.162 1.00 84.88 81 PRO A C 1
ATOM 605 O O . PRO A 1 81 ? 19.070 -8.464 -2.715 1.00 84.88 81 PRO A O 1
ATOM 608 N N . ASP A 1 82 ? 17.987 -7.458 -4.420 1.00 83.75 82 ASP A N 1
ATOM 609 C CA . ASP A 1 82 ? 19.123 -7.568 -5.336 1.00 83.75 82 ASP A CA 1
ATOM 610 C C . ASP A 1 82 ? 20.228 -6.620 -4.827 1.00 83.75 82 ASP A C 1
ATOM 612 O O . ASP A 1 82 ? 19.945 -5.521 -4.344 1.00 83.75 82 ASP A O 1
ATOM 616 N N . THR A 1 83 ? 21.497 -7.030 -4.902 1.00 81.88 83 THR A N 1
ATOM 617 C CA . THR A 1 83 ? 22.603 -6.141 -4.525 1.00 81.88 83 THR A CA 1
ATOM 618 C C . THR A 1 83 ? 22.584 -4.910 -5.435 1.00 81.88 83 THR A C 1
ATOM 620 O O . THR A 1 83 ? 22.545 -5.076 -6.660 1.00 81.88 83 THR A O 1
ATOM 623 N N . PRO A 1 84 ? 22.608 -3.683 -4.881 1.00 76.81 84 PRO A N 1
ATOM 624 C CA . PRO A 1 84 ? 22.630 -2.485 -5.703 1.00 76.81 84 PRO A CA 1
ATOM 625 C C . PRO A 1 84 ? 23.868 -2.501 -6.610 1.00 76.81 84 PRO A C 1
ATOM 627 O O . PRO A 1 84 ? 24.943 -2.929 -6.177 1.00 76.81 84 PRO A O 1
ATOM 630 N N . PRO A 1 85 ? 23.743 -2.062 -7.875 1.00 76.06 85 PRO A N 1
ATOM 631 C CA . PRO A 1 85 ? 24.874 -2.047 -8.786 1.00 76.06 85 PRO A CA 1
ATOM 632 C C . PRO A 1 85 ? 25.987 -1.144 -8.221 1.00 76.06 85 PRO A C 1
ATOM 634 O O . PRO A 1 85 ? 25.684 -0.080 -7.679 1.00 76.06 85 PRO A O 1
ATOM 637 N N . PRO A 1 86 ? 27.275 -1.508 -8.384 1.00 76.56 86 PRO A N 1
ATOM 638 C CA . PRO A 1 86 ? 28.401 -0.729 -7.850 1.00 76.56 86 PRO A CA 1
ATOM 639 C C . PRO A 1 86 ? 28.464 0.706 -8.385 1.00 76.56 86 PRO A C 1
ATOM 641 O O . PRO A 1 86 ? 29.071 1.585 -7.780 1.00 76.56 86 PRO A O 1
ATOM 644 N N . ARG A 1 87 ? 27.854 0.934 -9.551 1.00 74.12 87 ARG A N 1
ATOM 645 C CA . ARG A 1 87 ? 27.754 2.230 -10.206 1.00 74.12 87 ARG A CA 1
ATOM 646 C C . ARG A 1 87 ? 26.287 2.527 -10.464 1.00 74.12 87 ARG A C 1
ATOM 648 O O . ARG A 1 87 ? 25.569 1.687 -11.006 1.00 74.12 87 ARG A O 1
ATOM 655 N N . LEU A 1 88 ? 25.862 3.735 -10.104 1.00 68.19 88 LEU A N 1
ATOM 656 C CA . LEU A 1 88 ? 24.527 4.207 -10.443 1.00 68.19 88 LEU A CA 1
ATOM 657 C C . LEU A 1 88 ? 24.355 4.186 -11.970 1.00 68.19 88 LEU A C 1
ATOM 659 O O . LEU A 1 88 ? 25.282 4.570 -12.690 1.00 68.19 88 LEU A O 1
ATOM 663 N N . PRO A 1 89 ? 23.185 3.768 -12.477 1.00 66.69 89 PRO A N 1
ATOM 664 C CA . PRO A 1 89 ? 22.929 3.702 -13.915 1.00 66.69 89 PRO A CA 1
ATOM 665 C C . PRO A 1 89 ? 22.974 5.078 -14.595 1.00 66.69 89 PRO A C 1
ATOM 667 O O . PRO A 1 89 ? 23.058 5.152 -15.817 1.00 66.69 89 PRO A O 1
ATOM 670 N N . TYR A 1 90 ? 22.960 6.163 -13.817 1.00 67.62 90 TYR A N 1
ATOM 671 C CA . TYR A 1 90 ? 22.978 7.529 -14.315 1.00 67.62 90 TYR A CA 1
ATOM 672 C C . TYR A 1 90 ? 24.195 8.284 -13.782 1.00 67.62 90 TYR A C 1
ATOM 674 O O . TYR A 1 90 ? 24.433 8.339 -12.576 1.00 67.62 90 TYR A O 1
ATOM 682 N N . ALA A 1 91 ? 24.962 8.880 -14.696 1.00 64.19 91 ALA A N 1
ATOM 683 C CA . ALA A 1 91 ? 26.177 9.628 -14.375 1.00 64.19 91 ALA A CA 1
ATOM 684 C C . ALA A 1 91 ? 25.918 11.098 -13.986 1.00 64.19 91 ALA A C 1
ATOM 686 O O . ALA A 1 91 ? 26.843 11.781 -13.553 1.00 64.19 91 ALA A O 1
ATOM 687 N N . ARG A 1 92 ? 24.688 11.606 -14.163 1.00 68.94 92 ARG A N 1
ATOM 688 C CA . ARG A 1 92 ? 24.331 13.015 -13.945 1.00 68.94 92 ARG A CA 1
ATOM 689 C C . ARG A 1 92 ? 22.927 13.141 -13.351 1.00 68.94 92 ARG A C 1
ATOM 691 O O . ARG A 1 92 ? 22.015 12.436 -13.772 1.00 68.94 92 ARG A O 1
ATOM 698 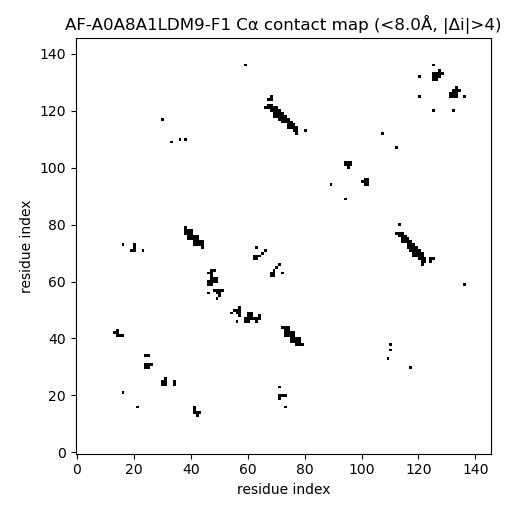N N . PHE A 1 93 ? 22.773 14.071 -12.411 1.00 71.38 93 PHE A N 1
ATOM 699 C CA . PHE A 1 93 ? 21.487 14.526 -11.884 1.00 71.38 93 PHE A CA 1
ATOM 700 C C . PHE A 1 93 ? 21.342 16.042 -12.140 1.00 71.38 93 PHE A C 1
ATOM 702 O O . PHE A 1 93 ? 22.335 16.754 -11.971 1.00 71.38 93 PHE A O 1
ATOM 709 N N . PRO A 1 94 ? 20.161 16.555 -12.535 1.00 77.19 94 PRO A N 1
ATOM 710 C CA . PRO A 1 94 ? 18.932 15.818 -12.840 1.00 77.19 94 PRO A CA 1
ATOM 711 C C . PRO A 1 94 ? 19.056 14.983 -14.123 1.00 77.19 94 PRO A C 1
ATOM 713 O O . PRO A 1 94 ? 19.918 15.232 -14.968 1.00 77.19 94 PRO A O 1
ATOM 716 N N . LEU A 1 95 ? 18.202 13.966 -14.246 1.00 74.94 95 LEU A N 1
ATOM 717 C CA . LEU A 1 95 ? 18.144 13.125 -15.441 1.00 74.94 95 LEU A CA 1
ATOM 718 C C . LEU A 1 95 ? 17.621 13.944 -16.630 1.00 74.94 95 LEU A C 1
ATOM 720 O O . LEU A 1 95 ? 16.683 14.727 -16.456 1.00 74.94 95 LEU A O 1
ATOM 724 N N . PRO A 1 96 ? 18.187 13.775 -17.835 1.00 78.88 96 PRO A N 1
ATOM 725 C CA . PRO A 1 96 ? 17.644 14.416 -19.021 1.00 78.88 96 PRO A CA 1
ATOM 726 C C . PRO A 1 96 ? 16.238 13.875 -19.312 1.00 78.88 96 PRO A C 1
ATOM 728 O O . PRO A 1 96 ? 16.004 12.667 -19.311 1.00 78.88 96 PRO A O 1
ATOM 731 N N . ALA A 1 97 ? 15.296 14.783 -19.572 1.00 76.81 97 ALA A N 1
ATOM 732 C CA . ALA A 1 97 ? 13.911 14.429 -19.888 1.00 76.81 97 ALA A CA 1
ATOM 733 C C . ALA A 1 97 ? 13.746 13.851 -21.309 1.00 76.81 97 ALA A C 1
ATOM 735 O O . ALA A 1 97 ? 12.759 13.177 -21.588 1.00 76.81 97 ALA A O 1
ATOM 736 N N . THR A 1 98 ? 14.691 14.127 -22.215 1.00 78.94 98 THR A N 1
ATOM 737 C CA . THR A 1 98 ? 14.678 13.684 -23.619 1.00 78.94 98 THR A CA 1
ATOM 738 C C . THR A 1 98 ? 16.089 13.335 -24.101 1.00 78.94 98 THR A C 1
ATOM 740 O O . THR A 1 98 ? 17.077 13.738 -23.487 1.00 78.94 98 THR A O 1
ATOM 743 N N . GLY A 1 99 ? 16.181 12.586 -25.204 1.00 78.19 99 GLY A N 1
ATOM 744 C CA . GLY A 1 99 ? 17.446 12.176 -25.821 1.00 78.19 99 GLY A CA 1
ATOM 745 C C . GLY A 1 99 ? 17.822 10.710 -25.560 1.00 78.19 99 GLY A C 1
ATOM 746 O O . GLY A 1 99 ? 17.096 10.000 -24.866 1.00 78.19 99 GLY A O 1
ATOM 747 N N . PRO A 1 100 ? 18.943 10.236 -26.133 1.00 76.38 100 PRO A N 1
ATOM 748 C CA . PRO A 1 100 ? 19.381 8.840 -26.026 1.00 76.38 100 PRO A CA 1
ATOM 749 C C . PRO A 1 100 ? 19.707 8.406 -24.588 1.00 76.38 100 PRO A C 1
ATOM 751 O O . PRO A 1 100 ? 19.586 7.226 -24.273 1.00 76.38 100 PRO A O 1
ATOM 754 N N . ASP A 1 101 ? 20.050 9.359 -23.717 1.00 73.94 101 ASP A N 1
ATOM 755 C CA . ASP A 1 101 ? 20.348 9.128 -22.298 1.00 73.94 101 ASP A CA 1
ATOM 756 C C . ASP A 1 101 ? 19.115 9.279 -21.381 1.00 73.94 101 ASP A C 1
ATOM 758 O O . ASP A 1 101 ? 19.236 9.183 -20.156 1.00 73.94 101 ASP A O 1
ATOM 762 N N . ALA A 1 102 ? 17.926 9.546 -21.939 1.00 76.31 102 ALA A N 1
ATOM 763 C CA . ALA A 1 102 ? 16.701 9.647 -21.153 1.00 76.31 102 ALA A CA 1
ATOM 764 C C . ALA A 1 102 ? 16.277 8.261 -20.623 1.00 76.31 102 ALA A C 1
ATOM 766 O O . ALA A 1 102 ? 16.342 7.270 -21.360 1.00 76.31 102 ALA A O 1
ATOM 767 N N . PRO A 1 103 ? 15.801 8.158 -19.368 1.00 73.19 103 PRO A N 1
ATOM 768 C CA . PRO A 1 103 ? 15.345 6.892 -18.810 1.00 73.19 103 PRO A CA 1
ATOM 769 C C . PRO A 1 103 ? 14.241 6.264 -19.662 1.00 73.19 103 PRO A C 1
ATOM 771 O O . PRO A 1 103 ? 13.203 6.877 -19.923 1.00 73.19 103 PRO A O 1
ATOM 774 N N . LYS A 1 104 ? 14.430 5.006 -20.065 1.00 75.56 104 LYS A N 1
ATOM 775 C CA . LYS A 1 104 ? 13.387 4.264 -20.772 1.00 75.56 104 LYS A CA 1
ATOM 776 C C . LYS A 1 104 ? 12.302 3.852 -19.778 1.00 75.56 104 LYS A C 1
ATOM 778 O O . LYS A 1 104 ? 12.568 3.096 -18.844 1.00 75.56 104 LYS A O 1
ATOM 783 N N . LEU A 1 105 ? 11.072 4.305 -20.013 1.00 68.06 105 LEU A N 1
ATOM 784 C CA . LEU A 1 105 ? 9.888 3.902 -19.251 1.00 68.06 105 LEU A CA 1
ATOM 785 C C . LEU A 1 105 ? 9.524 2.450 -19.590 1.00 68.06 105 LEU A C 1
ATOM 787 O O . LEU A 1 105 ? 8.640 2.177 -20.397 1.00 68.06 105 LEU A O 1
ATOM 791 N N . THR A 1 106 ? 10.254 1.500 -19.012 1.00 75.44 106 THR A N 1
ATOM 792 C CA . THR A 1 106 ? 9.877 0.083 -19.039 1.00 75.4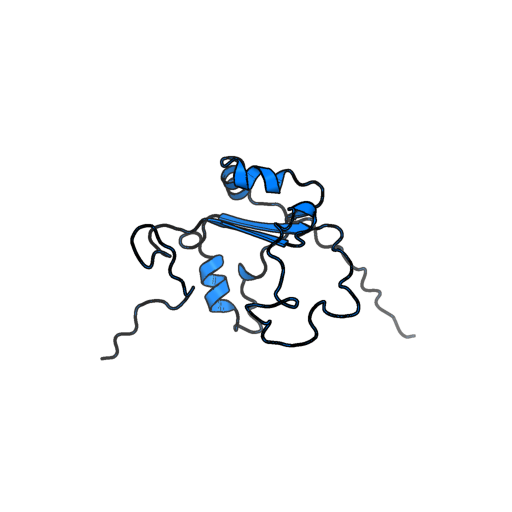4 106 THR A CA 1
ATOM 793 C C . THR A 1 106 ? 9.123 -0.249 -17.754 1.00 75.44 106 THR A C 1
ATOM 795 O O . THR A 1 106 ? 9.588 0.126 -16.676 1.00 75.44 106 THR A O 1
ATOM 798 N N . PRO A 1 107 ? 7.960 -0.924 -17.827 1.00 76.12 107 PRO A N 1
ATOM 799 C CA . PRO A 1 107 ? 7.250 -1.349 -16.629 1.00 76.12 107 PRO A CA 1
ATOM 800 C C . PRO A 1 107 ? 8.145 -2.225 -15.748 1.00 76.12 107 PRO A C 1
ATOM 802 O O . PRO A 1 107 ? 8.666 -3.250 -16.193 1.00 76.12 107 PRO A O 1
ATOM 805 N N . ILE A 1 108 ? 8.319 -1.830 -14.487 1.00 77.38 108 ILE A N 1
ATOM 806 C CA . ILE A 1 108 ? 9.050 -2.631 -13.506 1.00 77.38 108 ILE A CA 1
ATOM 807 C C . ILE A 1 108 ? 8.136 -3.779 -13.084 1.00 77.38 108 ILE A C 1
ATOM 809 O O . ILE A 1 108 ? 7.059 -3.567 -12.535 1.00 77.38 108 ILE A O 1
ATOM 813 N N . HIS A 1 109 ? 8.554 -5.012 -13.352 1.00 82.06 109 HIS A N 1
ATOM 814 C CA . HIS A 1 109 ? 7.789 -6.183 -12.942 1.00 82.06 109 HIS A CA 1
ATOM 815 C C . HIS A 1 109 ? 7.804 -6.330 -11.412 1.00 82.06 109 HIS A C 1
ATOM 817 O O . HIS A 1 109 ? 8.859 -6.180 -10.801 1.00 82.06 109 HIS A O 1
ATOM 823 N N . SER A 1 110 ? 6.683 -6.708 -10.790 1.00 80.00 110 SER A N 1
ATOM 824 C CA . SER A 1 110 ? 6.527 -6.750 -9.323 1.00 80.00 110 SER A CA 1
ATOM 825 C C . SER A 1 110 ? 7.613 -7.552 -8.586 1.00 80.00 110 SER A C 1
ATOM 827 O O . SER A 1 110 ? 8.042 -7.162 -7.507 1.00 80.00 110 SER A O 1
ATOM 829 N N . ARG A 1 111 ? 8.157 -8.619 -9.195 1.00 80.75 111 ARG A N 1
ATOM 830 C CA . ARG A 1 111 ? 9.281 -9.410 -8.632 1.00 80.75 111 ARG A CA 1
ATOM 831 C C . ARG A 1 111 ? 10.606 -8.642 -8.494 1.00 80.75 111 ARG A C 1
ATOM 833 O O . ARG A 1 111 ? 11.533 -9.113 -7.839 1.00 80.75 111 ARG A O 1
ATOM 840 N N . LYS A 1 112 ? 10.723 -7.501 -9.173 1.00 83.25 112 LYS A N 1
ATOM 841 C CA . LYS A 1 112 ? 11.881 -6.599 -9.148 1.00 83.25 112 LYS A CA 1
ATOM 842 C C . LYS A 1 112 ? 11.687 -5.408 -8.214 1.00 83.25 112 LYS A C 1
ATOM 844 O O . LYS A 1 112 ? 12.623 -4.644 -8.039 1.00 83.25 112 LYS A O 1
ATOM 849 N N . VAL A 1 113 ? 10.508 -5.263 -7.615 1.00 88.44 113 VAL A N 1
ATOM 850 C CA . VAL A 1 113 ? 10.243 -4.232 -6.614 1.00 88.44 113 VAL A CA 1
ATOM 851 C C . VAL A 1 113 ? 10.686 -4.751 -5.252 1.00 88.44 113 VAL A C 1
ATOM 853 O O . VAL A 1 113 ? 10.253 -5.819 -4.820 1.00 88.44 113 VAL A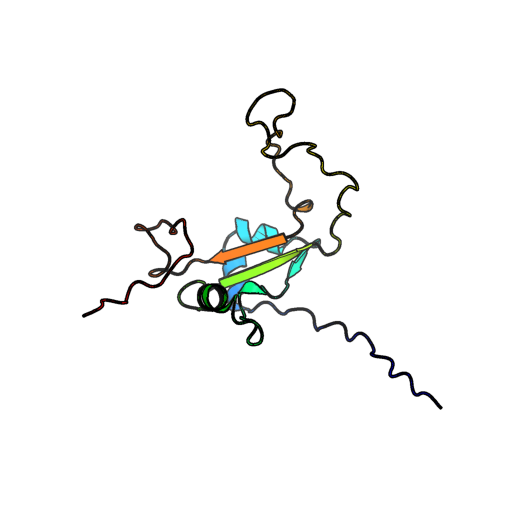 O 1
ATOM 856 N N . ASP A 1 114 ? 11.541 -4.001 -4.564 1.00 90.62 114 ASP A N 1
ATOM 857 C CA . ASP A 1 114 ? 12.057 -4.411 -3.254 1.00 90.62 114 ASP A CA 1
ATOM 858 C C . ASP A 1 114 ? 11.083 -4.112 -2.108 1.00 90.62 114 ASP A C 1
ATOM 860 O O . ASP A 1 114 ? 11.095 -4.806 -1.089 1.00 90.62 114 ASP A O 1
ATOM 864 N N . LEU A 1 115 ? 10.219 -3.106 -2.274 1.00 91.56 115 LEU A N 1
ATOM 865 C CA . LEU A 1 115 ? 9.296 -2.650 -1.241 1.00 91.56 115 LEU A CA 1
ATOM 866 C C . LEU A 1 115 ? 7.957 -2.213 -1.843 1.00 91.56 115 LEU A C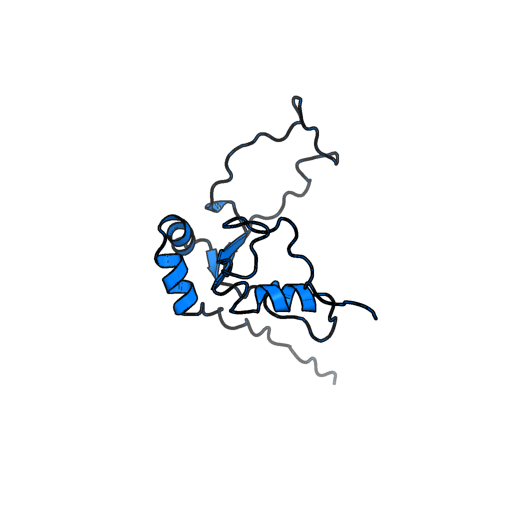 1
ATOM 868 O O . LEU A 1 115 ? 7.916 -1.347 -2.714 1.00 91.56 115 LEU A O 1
ATOM 872 N N . PHE A 1 116 ? 6.865 -2.767 -1.326 1.00 91.94 116 PHE A N 1
ATOM 873 C CA . PHE A 1 116 ? 5.516 -2.257 -1.543 1.00 91.94 116 PHE A CA 1
ATOM 874 C C . PHE A 1 116 ? 4.984 -1.687 -0.236 1.00 91.94 116 PHE A C 1
ATOM 876 O O . PHE A 1 116 ? 5.114 -2.324 0.810 1.00 91.94 116 PHE A O 1
ATOM 883 N N . THR A 1 117 ? 4.320 -0.537 -0.307 1.00 91.50 117 THR A N 1
ATOM 884 C CA . THR A 1 117 ? 3.546 -0.010 0.816 1.00 91.50 117 THR A CA 1
ATOM 885 C C . THR A 1 117 ? 2.136 0.290 0.340 1.00 91.50 117 THR A C 1
ATOM 887 O O . THR A 1 117 ? 1.939 1.094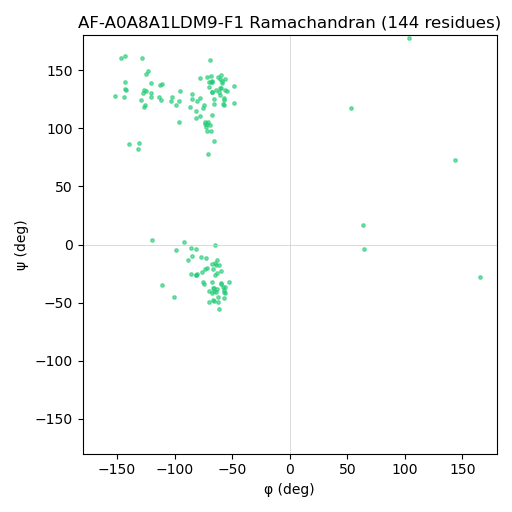 -0.568 1.00 91.50 117 THR A O 1
ATOM 890 N N . LEU A 1 118 ? 1.164 -0.396 0.934 1.00 91.44 118 LEU A N 1
ATOM 891 C CA . LEU A 1 118 ? -0.254 -0.256 0.638 1.00 91.44 118 LEU A CA 1
ATOM 892 C C . LEU A 1 118 ? -0.900 0.576 1.741 1.00 91.44 118 LEU A C 1
ATOM 894 O O . LEU A 1 118 ? -0.777 0.239 2.921 1.00 91.44 118 LEU A O 1
ATOM 898 N N . PHE A 1 119 ? -1.603 1.635 1.350 1.00 89.88 119 PHE A N 1
ATOM 899 C CA . PHE A 1 119 ? -2.341 2.510 2.251 1.00 89.88 119 PHE A CA 1
ATOM 900 C C . PHE A 1 119 ? -3.782 2.635 1.780 1.00 89.88 119 PHE A C 1
ATOM 902 O O . PHE A 1 119 ? -4.033 2.932 0.613 1.00 89.88 119 PHE A O 1
ATOM 909 N N . THR A 1 120 ? -4.716 2.484 2.709 1.00 87.81 120 THR A N 1
ATOM 910 C CA . THR A 1 120 ? -6.096 2.920 2.508 1.00 87.81 120 THR A CA 1
ATOM 911 C C . THR A 1 120 ? -6.232 4.291 3.133 1.00 87.81 120 THR A C 1
ATOM 913 O O . THR A 1 120 ? -5.933 4.454 4.314 1.00 87.81 120 THR A O 1
ATOM 916 N N . LEU A 1 121 ? -6.658 5.273 2.346 1.00 85.31 121 LEU A N 1
ATOM 917 C CA . LEU A 1 121 ? -6.844 6.641 2.816 1.00 85.31 121 LEU A CA 1
ATOM 918 C C . LEU A 1 121 ? -8.230 6.773 3.447 1.00 85.31 121 LEU A C 1
ATOM 920 O O . LEU A 1 121 ? -9.230 6.362 2.862 1.00 85.31 121 LEU A O 1
ATOM 924 N N . GLY A 1 122 ? -8.279 7.322 4.655 1.00 76.25 122 GLY A N 1
ATOM 925 C CA . GLY A 1 122 ? -9.517 7.554 5.379 1.00 76.25 122 GLY A CA 1
ATOM 926 C C . GLY A 1 122 ? -10.337 8.693 4.777 1.00 76.25 122 GLY A C 1
ATOM 927 O O . GLY A 1 122 ? -9.805 9.708 4.314 1.00 76.25 122 GLY A O 1
ATOM 928 N N . THR A 1 123 ? -11.658 8.535 4.817 1.00 67.69 123 THR A N 1
ATOM 929 C CA . THR A 1 123 ? -12.626 9.553 4.403 1.00 67.69 123 THR A CA 1
ATOM 930 C C . THR A 1 123 ? -13.650 9.797 5.514 1.00 67.69 123 THR A C 1
ATOM 932 O O . THR A 1 123 ? -14.252 8.820 5.966 1.00 67.69 123 THR A O 1
ATOM 935 N N . PRO A 1 124 ? -13.914 11.061 5.911 1.00 62.34 124 PRO A N 1
ATOM 936 C CA . PRO A 1 124 ? -13.226 12.296 5.507 1.00 62.34 124 PRO A CA 1
ATOM 937 C C . PRO A 1 124 ? -11.883 12.461 6.250 1.00 62.34 124 PRO A C 1
ATOM 939 O O . PRO A 1 124 ? -11.800 12.132 7.427 1.00 62.34 124 PRO A O 1
ATOM 942 N N . GLY A 1 125 ? -10.832 12.984 5.603 1.00 56.31 125 GLY A N 1
ATOM 943 C CA . GLY A 1 125 ? -9.582 13.270 6.334 1.00 56.31 125 GLY A CA 1
ATOM 944 C C . GLY A 1 125 ? -8.318 13.524 5.511 1.00 56.31 125 GLY A C 1
ATOM 945 O O . GLY A 1 125 ? -7.461 14.273 5.961 1.00 56.31 125 GLY A O 1
ATOM 946 N N . LEU A 1 126 ? -8.204 12.960 4.303 1.00 60.19 126 LEU A N 1
ATOM 947 C CA . LEU A 1 126 ? -7.045 13.179 3.409 1.00 60.19 126 LEU A CA 1
ATOM 948 C C . LEU A 1 126 ? -7.405 13.816 2.062 1.00 60.19 126 LEU A C 1
ATOM 950 O O . LEU A 1 126 ? -6.552 13.984 1.190 1.00 60.19 126 LEU A O 1
ATOM 954 N N . ASN A 1 127 ? -8.674 14.171 1.897 1.00 56.56 127 ASN A N 1
ATOM 955 C CA . ASN A 1 127 ? -9.208 14.719 0.664 1.00 56.56 1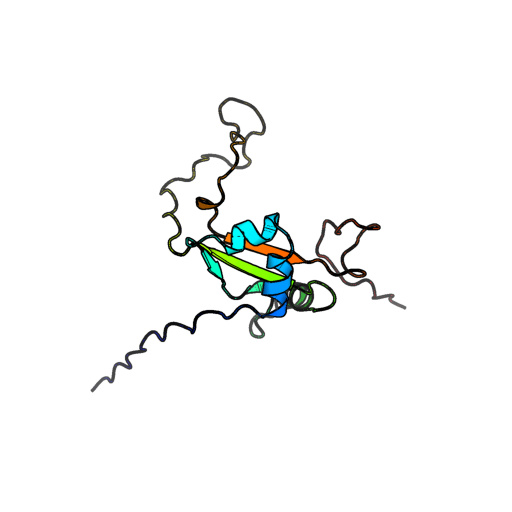27 ASN A CA 1
ATOM 956 C C . ASN A 1 127 ? -8.905 16.221 0.582 1.00 56.56 127 ASN A C 1
ATOM 958 O O . ASN A 1 127 ? -9.440 16.995 1.371 1.00 56.56 127 ASN A O 1
ATOM 962 N N . GLY A 1 128 ? -8.085 16.639 -0.385 1.00 51.00 128 GLY A N 1
ATOM 963 C CA . GLY A 1 128 ? -7.937 18.058 -0.740 1.00 51.00 128 GLY A CA 1
ATOM 964 C C . GLY A 1 128 ? -9.124 18.586 -1.554 1.00 51.00 128 GLY A C 1
ATOM 965 O O . GLY A 1 128 ? -9.421 19.775 -1.549 1.00 51.00 128 GLY A O 1
ATOM 966 N N . HIS A 1 129 ? -9.817 17.668 -2.227 1.00 49.12 129 HIS A N 1
ATOM 967 C CA . HIS A 1 129 ? -11.063 17.838 -2.969 1.00 49.12 129 HIS A CA 1
ATOM 968 C C . HIS A 1 129 ? -11.862 16.528 -2.841 1.00 49.12 129 HIS A C 1
ATOM 970 O O . HIS A 1 129 ? -11.273 15.494 -2.520 1.00 49.12 129 HIS A O 1
ATOM 976 N N . ILE A 1 130 ? -13.181 16.529 -3.080 1.00 55.56 130 ILE A N 1
ATOM 977 C CA . ILE A 1 130 ? -14.004 15.302 -3.047 1.00 55.56 130 ILE A CA 1
ATOM 978 C C . ILE A 1 130 ? -13.312 14.206 -3.874 1.00 55.56 130 ILE A C 1
ATOM 980 O O . ILE A 1 130 ? -13.051 14.407 -5.059 1.00 55.56 130 ILE A O 1
ATOM 984 N N . ASN A 1 131 ? -13.018 13.076 -3.224 1.00 54.19 131 ASN A N 1
ATOM 985 C CA . ASN A 1 131 ? -12.383 11.879 -3.789 1.00 54.19 131 ASN A CA 1
ATOM 986 C C . ASN A 1 131 ? -10.942 12.037 -4.313 1.00 54.19 131 ASN A C 1
ATOM 988 O O . ASN A 1 131 ? -10.462 11.150 -5.016 1.00 54.19 131 ASN A O 1
ATOM 992 N N . THR A 1 132 ? -10.229 13.106 -3.943 1.00 52.25 132 THR A N 1
ATOM 993 C CA . THR A 1 132 ? -8.829 13.313 -4.346 1.00 52.25 132 THR A CA 1
ATOM 994 C C . THR A 1 132 ? -7.941 13.534 -3.131 1.00 52.25 132 THR A C 1
ATOM 996 O O . THR A 1 132 ? -8.114 14.513 -2.400 1.00 52.25 132 THR A O 1
ATOM 999 N N . ALA A 1 133 ? -6.949 12.658 -2.953 1.00 57.16 133 ALA A N 1
ATOM 1000 C CA . ALA A 1 133 ? -5.924 12.815 -1.929 1.00 57.16 133 ALA A CA 1
ATOM 1001 C C . ALA A 1 133 ? -5.149 14.130 -2.124 1.00 57.16 133 ALA A C 1
ATOM 1003 O O . ALA A 1 133 ? -4.760 14.473 -3.241 1.00 57.16 133 ALA A O 1
ATOM 1004 N N . HIS A 1 134 ? -4.929 14.877 -1.044 1.00 51.03 134 HIS A N 1
ATOM 1005 C CA . HIS A 1 134 ? -4.154 16.115 -1.082 1.00 51.03 134 HIS A CA 1
ATOM 1006 C C . HIS A 1 134 ? -2.669 15.815 -1.388 1.00 51.03 134 HIS A C 1
ATOM 1008 O O . HIS A 1 134 ? -2.070 14.940 -0.766 1.00 51.03 134 HIS A O 1
ATOM 1014 N N . GLY A 1 135 ? -2.066 16.532 -2.349 1.00 47.22 135 GLY A N 1
ATOM 1015 C CA . GLY A 1 135 ? -0.707 16.255 -2.856 1.00 47.22 135 GLY A CA 1
ATOM 1016 C C . GLY A 1 135 ? 0.423 16.485 -1.843 1.00 47.22 135 GLY A C 1
ATOM 1017 O O . GLY A 1 135 ? 1.491 15.890 -1.962 1.00 47.22 135 GLY A O 1
ATOM 1018 N N . CYS A 1 136 ? 0.167 17.292 -0.813 1.00 47.16 136 CYS A N 1
ATOM 1019 C CA . CYS A 1 136 ? 0.971 17.315 0.405 1.00 47.16 136 CYS A CA 1
ATOM 1020 C C . CYS A 1 136 ? 0.254 16.482 1.474 1.00 47.16 136 CYS A C 1
ATOM 1022 O O . CYS A 1 136 ? -0.847 16.862 1.878 1.00 47.16 136 CYS A O 1
ATOM 1024 N N . LEU A 1 137 ? 0.882 15.424 1.999 1.00 46.53 137 LEU A N 1
ATOM 1025 C CA . LEU A 1 137 ? 0.610 14.983 3.373 1.00 46.53 137 LEU A CA 1
ATOM 1026 C C . LEU A 1 137 ? 1.107 16.108 4.295 1.00 46.53 137 LEU A C 1
ATOM 1028 O O . LEU A 1 137 ? 2.284 16.156 4.640 1.00 46.53 137 LEU A O 1
ATOM 1032 N N . GLY A 1 138 ? 0.249 17.083 4.600 1.00 41.19 138 GLY A N 1
ATOM 1033 C CA . GLY A 1 138 ? 0.666 18.313 5.263 1.00 41.19 138 GLY A CA 1
ATOM 1034 C C . GLY A 1 138 ? -0.431 18.956 6.102 1.00 41.19 138 GLY A C 1
ATOM 1035 O O . GLY A 1 138 ? -1.513 19.225 5.599 1.00 41.19 138 GLY A O 1
ATOM 1036 N N . ALA A 1 139 ? -0.057 19.219 7.356 1.00 35.62 139 ALA A N 1
ATOM 1037 C CA . ALA A 1 139 ? -0.551 20.234 8.285 1.00 35.62 139 ALA A CA 1
ATOM 1038 C C . ALA A 1 139 ? -2.066 20.318 8.563 1.00 35.62 139 ALA A C 1
ATOM 1040 O O . ALA A 1 139 ? -2.889 20.688 7.733 1.00 35.62 139 ALA A O 1
ATOM 1041 N N . HIS A 1 140 ? -2.390 20.077 9.833 1.00 34.41 140 HIS A N 1
ATOM 1042 C CA . HIS A 1 140 ? -3.667 20.380 10.471 1.00 34.41 140 HIS A CA 1
ATOM 1043 C C . HIS A 1 140 ? -4.119 21.830 10.184 1.00 34.41 140 HIS A C 1
ATOM 1045 O O . HIS A 1 140 ? -3.313 22.754 10.332 1.00 34.41 140 HIS A O 1
ATOM 1051 N N . PRO A 1 141 ? -5.398 22.085 9.855 1.00 43.56 141 PRO A N 1
ATOM 1052 C CA . PRO A 1 141 ? -5.944 23.432 9.872 1.00 43.56 141 PRO A CA 1
ATOM 1053 C C . PRO A 1 141 ? -6.298 23.780 11.322 1.00 43.56 141 PRO A C 1
ATOM 1055 O O . PRO A 1 141 ? -7.050 23.054 11.971 1.00 43.56 141 PRO A O 1
ATOM 1058 N N . GLY A 1 142 ? -5.752 24.869 11.859 1.00 37.66 142 GLY A N 1
ATOM 1059 C CA . GLY A 1 142 ? -6.222 25.409 13.137 1.00 37.66 142 GLY A CA 1
ATOM 1060 C C . GLY A 1 142 ? -5.144 25.989 14.038 1.00 37.66 142 GLY A C 1
ATOM 1061 O O . GLY A 1 142 ? -4.866 25.441 15.095 1.00 37.66 142 GLY A O 1
ATOM 1062 N N . LEU A 1 143 ? -4.614 27.156 13.677 1.00 32.56 143 LEU A N 1
ATOM 1063 C CA . LEU A 1 143 ? -4.251 28.142 14.691 1.00 32.56 143 LEU A CA 1
ATOM 1064 C C . LEU A 1 143 ? -4.647 29.527 14.183 1.00 32.56 143 LEU A C 1
ATOM 1066 O O . LEU A 1 143 ? -3.878 30.232 13.532 1.00 32.56 143 LEU A O 1
ATOM 1070 N N . ARG A 1 144 ? -5.906 29.879 14.449 1.00 35.31 144 ARG A N 1
ATOM 1071 C CA . ARG A 1 144 ? -6.377 31.261 14.410 1.00 35.31 144 ARG A CA 1
ATOM 1072 C C . ARG A 1 144 ? -5.667 31.960 15.572 1.00 35.31 144 ARG A C 1
ATOM 1074 O O . ARG A 1 144 ? -5.892 31.591 16.720 1.00 35.31 144 ARG A O 1
ATOM 1081 N N . ARG A 1 145 ? -4.748 32.877 15.270 1.00 33.34 145 ARG A N 1
ATOM 1082 C CA . ARG A 1 145 ? -4.244 33.823 16.268 1.00 33.34 145 ARG A CA 1
ATOM 1083 C C . ARG A 1 145 ? -5.302 34.911 16.431 1.00 33.34 145 ARG A C 1
ATOM 1085 O O . ARG A 1 145 ? -5.738 35.473 15.424 1.00 33.34 145 ARG A O 1
ATOM 1092 N N . GLU A 1 146 ? -5.725 35.126 17.668 1.00 44.53 146 GLU A N 1
ATOM 1093 C CA . GLU A 1 146 ? -6.213 36.428 18.132 1.00 44.53 146 GLU A CA 1
ATOM 1094 C C . GLU A 1 146 ? -5.005 37.294 18.501 1.00 44.53 146 GLU A C 1
ATOM 1096 O O . GLU A 1 146 ? -3.984 36.706 18.939 1.00 44.53 146 GLU A O 1
#

Radius of gyration: 20.54 Å; Cα contacts (8 Å, |Δi|>4): 144; chains: 1; bounding box: 53×52×60 Å

Foldseek 3Di:
DDDDDPPDPPDPPFDDFDPVLVVVLCVDPVSVVLVPDPQKGWDDPPLLDDDPVPCPSVLSNCQCVDCQFWVHKIKIFGPDQDPPPPDDPDPDPPFDCDDPRHDDPDDDDPSNDGMDMDTDGHPPPQDPDVPDGDPDPDDDPDDDDD

Organism: Ajellomyces capsulatus (strain H88) (NCBI:txid544711)

pLDDT: mean 74.4, std 17.99, range [32.56, 95.44]

Mean predicted aligned error: 12.96 Å

Solvent-accessible surface area (backbone atoms only — not comparable to full-atom values): 9553 Å² total; per-residue (Å²): 137,86,84,79,80,79,79,74,84,74,77,74,80,80,54,78,75,54,66,67,45,51,53,54,43,53,72,38,73,73,55,28,56,63,74,67,38,86,62,43,42,62,44,78,57,62,64,39,52,52,53,87,91,74,52,76,51,35,68,58,8,51,47,46,47,29,63,59,38,22,58,32,70,48,27,37,34,36,75,75,64,78,80,77,68,98,60,71,96,62,96,59,84,79,72,52,91,64,68,95,82,25,82,78,91,65,87,79,54,72,92,76,50,51,68,48,76,50,72,42,78,21,83,84,72,47,56,71,44,95,96,34,72,38,92,60,96,66,80,84,88,82,81,83,79,130

Secondary structure (DSSP, 8-state):
----------PPPPPPPPHHHHHHHHHSHHHHHHHT-TTEEEE--GGGS--TTT-TTHHHHHHHH-TTT-S-EEEEEESSPPPPPSS-S-SSSSPPSSSTTSPP-PPPPGGG-SEEEEEPPPTTTSEEETTEE-SS----S-----

Sequence (146 aa):
MSSSSSSTPTNPPAYAVPAQTLKHFQSDPWTSSFLSLATHTAIKTSSRTSDPSTGEDAFIAHTIGSPTTIPYCLTLRKNHPDTPPPRLPYARFPLPATGPDAPKLTPIHSRKVDLFTLFTLGTPGLNGHINTAHGCLGAHPGLRRE